Protein AF-A0A4S0PZF0-F1 (afdb_monomer)

Foldseek 3Di:
DPPDDVVCDLLFQAQFQEKEKEKEAEPPDDPVVQVVVVVVSCVSHDPNHHYHYHYHHDNVRYVHMDIDMDGHRRDPDDDPDD

Nearest PDB structures (foldseek):
  3vpa-assembly1_A  TM=9.771E-01  e=2.471E-07  Staphylococcus aureus subsp. aureus Mu50
  6rvm-assembly3_C  TM=9.631E-01  e=3.031E-07  Staphylococcus aureus
  6rvm-assembly1_A  TM=9.771E-01  e=5.229E-07  Staphylococcus aureus
  6rvm-assembly2_B  TM=9.076E-01  e=2.471E-07  Staphylococcus aureus
  6rvm-assembly4_D  TM=9.260E-01  e=9.657E-07  Staphylococcus aureus

Secondary structure (DSSP, 8-state):
-----TT--HHHHTT-SEEEEEEEE-TT--HHHHHHHHHHHHHHS-TTSEEEEEEEE-GGGTT-EEEEEEEE---PPPPPP-

Solvent-accessible surface area (backbone atoms only — not comparable to full-atom values): 5049 Å² total; per-residue (Å²): 144,88,87,82,53,100,84,64,56,81,83,48,45,71,42,22,48,30,35,42,35,43,36,37,20,10,90,80,60,48,74,65,60,55,48,54,53,51,52,55,52,56,73,64,35,45,92,85,33,49,72,46,81,45,81,43,83,35,74,91,29,60,94,41,79,44,79,45,79,47,76,34,64,53,67,76,69,79,80,79,81,128

Radius of gyration: 14.71 Å; Cα contacts (8 Å, |Δi|>4): 121; chains: 1; bounding box: 48×21×34 Å

Structure (mmCIF, N/CA/C/O backbone):
data_AF-A0A4S0PZF0-F1
#
_entry.id   AF-A0A4S0PZF0-F1
#
loop_
_atom_site.group_PDB
_atom_site.id
_atom_site.type_symbol
_atom_site.label_atom_id
_atom_site.label_alt_id
_atom_site.label_comp_id
_atom_site.label_asym_id
_atom_site.label_entity_id
_atom_site.label_seq_id
_atom_site.pdbx_PDB_ins_code
_atom_site.Cartn_x
_atom_site.Cartn_y
_atom_site.Cartn_z
_atom_site.occupancy
_atom_site.B_iso_or_equiv
_atom_site.auth_seq_id
_atom_site.auth_comp_id
_atom_site.auth_asym_id
_atom_site.auth_atom_id
_atom_site.pdbx_PDB_model_num
ATOM 1 N N . ALA A 1 1 ? 3.079 14.560 -1.926 1.00 34.78 1 ALA A N 1
ATOM 2 C CA . ALA A 1 1 ? 1.677 14.772 -1.518 1.00 34.78 1 ALA A CA 1
ATOM 3 C C . ALA A 1 1 ? 0.782 14.046 -2.514 1.00 34.78 1 ALA A C 1
ATOM 5 O O . ALA A 1 1 ? 0.720 14.467 -3.661 1.00 34.78 1 ALA A O 1
ATOM 6 N N . ALA A 1 2 ? 0.207 12.906 -2.129 1.00 31.61 2 ALA A N 1
ATOM 7 C CA . ALA A 1 2 ? -0.602 12.071 -3.027 1.00 31.61 2 ALA A CA 1
ATOM 8 C C . ALA A 1 2 ? -1.751 11.350 -2.294 1.00 31.61 2 ALA A C 1
ATOM 10 O O . ALA A 1 2 ? -2.214 10.309 -2.744 1.00 31.61 2 ALA A O 1
ATOM 11 N N . ILE A 1 3 ? -2.216 11.904 -1.170 1.00 41.16 3 ILE A N 1
ATOM 12 C CA . ILE A 1 3 ? -3.404 11.426 -0.451 1.00 41.16 3 ILE A CA 1
ATOM 13 C C . ILE A 1 3 ? -4.414 12.573 -0.438 1.00 41.16 3 ILE A C 1
ATOM 15 O O . ILE A 1 3 ? -4.618 13.247 0.557 1.00 41.16 3 ILE A O 1
ATOM 19 N N . ALA A 1 4 ? -4.964 12.879 -1.607 1.00 39.59 4 ALA A N 1
ATOM 20 C CA . ALA A 1 4 ? -6.110 13.769 -1.736 1.00 39.59 4 ALA A CA 1
ATOM 21 C C . ALA A 1 4 ? -7.018 13.172 -2.810 1.00 39.59 4 ALA A C 1
ATOM 23 O O . ALA A 1 4 ? -6.999 13.583 -3.970 1.00 39.59 4 ALA A O 1
ATOM 24 N N . ASN A 1 5 ? -7.738 12.114 -2.441 1.00 41.75 5 ASN A N 1
ATOM 25 C CA . ASN A 1 5 ? -8.831 11.593 -3.246 1.00 41.75 5 ASN A CA 1
ATOM 26 C C . ASN A 1 5 ? -10.136 12.108 -2.616 1.00 41.75 5 ASN A C 1
ATOM 28 O O . ASN A 1 5 ? -10.369 11.809 -1.450 1.00 41.75 5 ASN A O 1
ATOM 32 N N . PRO A 1 6 ? -10.988 12.848 -3.343 1.00 40.72 6 PRO A N 1
ATOM 33 C CA . PRO A 1 6 ? -12.240 13.421 -2.829 1.00 40.72 6 PRO A CA 1
ATOM 34 C C . PRO A 1 6 ? -13.302 12.395 -2.377 1.00 40.72 6 PRO A C 1
ATOM 36 O O . PRO A 1 6 ? -14.405 12.786 -2.017 1.00 40.72 6 PRO A O 1
ATOM 39 N N . LEU A 1 7 ? -12.994 11.092 -2.405 1.00 48.22 7 LEU A N 1
ATOM 40 C CA . LEU A 1 7 ? -13.810 10.017 -1.824 1.00 48.22 7 LEU A CA 1
ATOM 41 C C . LEU A 1 7 ? -13.296 9.526 -0.457 1.00 48.22 7 LEU A C 1
ATOM 43 O O . LEU A 1 7 ? -13.965 8.727 0.193 1.00 48.22 7 LEU A O 1
ATOM 47 N N . LEU A 1 8 ? -12.108 9.968 -0.039 1.00 47.78 8 LEU A N 1
ATOM 48 C CA . LEU A 1 8 ? -11.501 9.687 1.259 1.00 47.78 8 LEU A CA 1
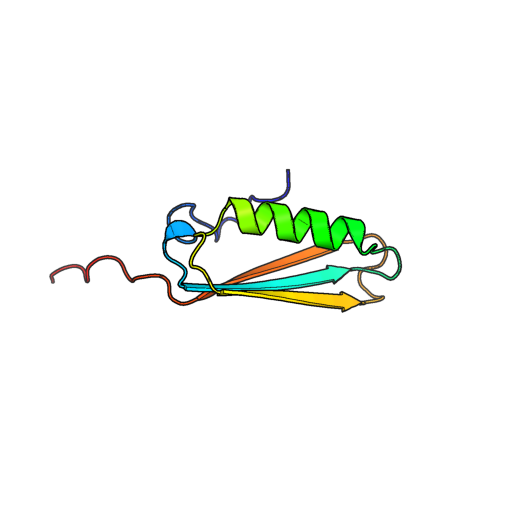ATOM 49 C C . LEU A 1 8 ? -11.788 10.875 2.182 1.00 47.78 8 LEU A C 1
ATOM 51 O O . LEU A 1 8 ? -10.915 11.699 2.435 1.00 47.78 8 LEU A O 1
ATOM 55 N N . ASP A 1 9 ? -13.028 10.985 2.661 1.00 50.34 9 ASP A N 1
ATOM 56 C CA . ASP A 1 9 ? -13.273 11.788 3.858 1.00 50.34 9 ASP A CA 1
ATOM 57 C C . ASP A 1 9 ? -12.482 11.136 5.001 1.00 50.34 9 ASP A C 1
ATOM 59 O O . ASP A 1 9 ? -12.640 9.936 5.266 1.00 50.34 9 ASP A O 1
ATOM 63 N N . GLU A 1 10 ? -11.630 11.924 5.663 1.00 49.47 10 GLU A N 1
ATOM 64 C CA . GLU A 1 10 ? -10.770 11.541 6.800 1.00 49.47 10 GLU A CA 1
ATOM 65 C C . GLU A 1 10 ? -11.548 10.777 7.895 1.00 49.47 10 GLU A C 1
ATOM 67 O O . GLU A 1 10 ? -10.994 9.952 8.617 1.00 49.47 10 GLU A O 1
ATOM 72 N N . ALA A 1 11 ? -12.870 10.973 7.959 1.00 45.34 11 ALA A N 1
ATOM 73 C CA . ALA A 1 11 ? -13.787 10.288 8.863 1.00 45.34 11 ALA A CA 1
ATOM 74 C C . ALA A 1 11 ? -14.004 8.786 8.568 1.00 45.34 11 ALA A C 1
ATOM 76 O O . ALA A 1 11 ? -14.497 8.068 9.438 1.00 45.34 11 ALA A O 1
ATOM 77 N N . SER A 1 12 ? -13.673 8.289 7.371 1.00 54.09 12 SER A N 1
ATOM 78 C CA . SER A 1 12 ? -13.936 6.890 6.997 1.00 54.09 12 SER A CA 1
ATOM 79 C C . SER A 1 12 ? -12.799 5.934 7.384 1.00 54.09 12 SER A C 1
ATOM 81 O O . SER A 1 12 ? -13.064 4.836 7.863 1.00 54.09 12 SER A O 1
ATOM 83 N N . MET A 1 13 ? -11.525 6.319 7.281 1.00 58.12 13 MET A N 1
ATOM 84 C CA . MET A 1 13 ? -10.429 5.347 7.455 1.00 58.12 13 MET A CA 1
ATOM 85 C C . MET A 1 13 ? -10.242 4.852 8.897 1.00 58.12 13 MET A C 1
ATOM 87 O O . MET A 1 13 ? -9.950 3.675 9.098 1.00 58.12 13 MET A O 1
ATOM 91 N N . ILE A 1 14 ? -10.526 5.696 9.895 1.00 58.44 14 ILE A N 1
ATOM 92 C CA . ILE A 1 14 ? -10.362 5.397 11.335 1.00 58.44 14 ILE A CA 1
ATOM 93 C C . ILE A 1 14 ? -11.335 4.294 11.822 1.00 58.44 14 ILE A C 1
ATOM 95 O O . ILE A 1 14 ? -11.211 3.761 12.920 1.00 58.44 14 ILE A O 1
ATOM 99 N N . GLY A 1 15 ? -12.329 3.916 11.013 1.00 61.38 15 GLY A N 1
ATOM 100 C CA . GLY A 1 15 ? -13.304 2.877 11.352 1.00 61.38 15 GLY A CA 1
ATOM 101 C C . GLY A 1 15 ? -13.160 1.569 10.581 1.00 61.38 15 GLY A C 1
ATOM 102 O O . GLY A 1 15 ? -13.968 0.671 10.819 1.00 61.38 15 GLY A O 1
ATOM 103 N N . ALA A 1 16 ? -12.223 1.468 9.637 1.00 67.44 16 ALA A N 1
ATOM 104 C CA . ALA A 1 16 ? -12.142 0.342 8.716 1.00 67.44 16 ALA A CA 1
ATOM 105 C C . ALA A 1 16 ? -11.478 -0.874 9.376 1.00 67.44 16 ALA A C 1
ATOM 107 O O . ALA A 1 16 ? -10.305 -0.835 9.725 1.00 67.44 16 ALA A O 1
ATOM 108 N N . ARG A 1 17 ? -12.215 -1.982 9.510 1.00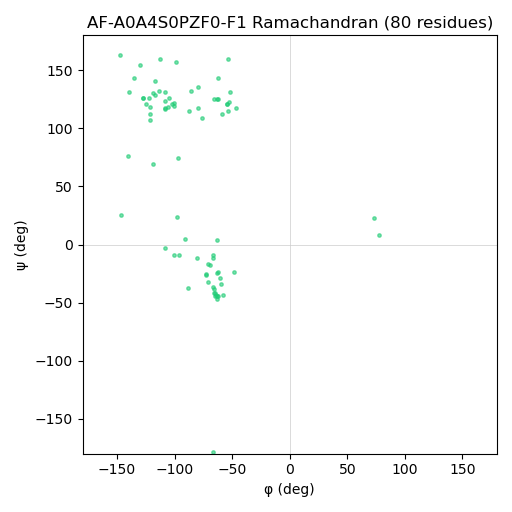 74.44 17 ARG A N 1
ATOM 109 C CA . ARG A 1 17 ? -11.654 -3.256 9.997 1.00 74.44 17 ARG A CA 1
ATOM 110 C C . ARG A 1 17 ? -10.755 -3.955 8.983 1.00 74.44 17 ARG A C 1
ATOM 112 O O . ARG A 1 17 ? -9.914 -4.747 9.382 1.00 74.44 17 ARG A O 1
ATOM 119 N N . GLY A 1 18 ? -10.962 -3.709 7.693 1.00 80.69 18 GLY A N 1
ATOM 120 C CA . GLY A 1 18 ? -10.173 -4.325 6.634 1.00 80.69 18 GLY A CA 1
ATOM 121 C C . GLY A 1 18 ? -9.857 -3.320 5.543 1.00 80.69 18 GLY A C 1
ATOM 122 O O . GLY A 1 18 ? -10.760 -2.645 5.048 1.00 80.69 18 GLY A O 1
ATOM 123 N N . VAL A 1 19 ? -8.599 -3.229 5.135 1.00 83.88 19 VAL A N 1
ATOM 124 C CA . VAL A 1 19 ? -8.140 -2.292 4.108 1.00 83.88 19 VAL A CA 1
ATOM 125 C C . VAL A 1 19 ? -7.428 -3.071 3.013 1.00 83.88 19 VAL A C 1
ATOM 127 O O . VAL A 1 19 ? -6.432 -3.745 3.257 1.00 83.88 19 VAL A O 1
ATOM 130 N N . LEU A 1 20 ? -7.931 -2.976 1.785 1.00 86.12 20 LEU A N 1
ATOM 131 C CA . LEU A 1 20 ? -7.277 -3.531 0.608 1.00 86.12 20 LEU A CA 1
ATOM 132 C C . LEU A 1 20 ? -6.549 -2.415 -0.134 1.00 86.12 20 LEU A C 1
ATOM 134 O O . LEU A 1 20 ? -7.164 -1.467 -0.623 1.00 86.12 20 LEU A O 1
ATOM 138 N N . VAL A 1 21 ? -5.239 -2.560 -0.258 1.00 86.00 21 VAL A N 1
ATOM 139 C CA . VAL A 1 21 ? -4.371 -1.661 -1.007 1.00 86.00 21 VAL A CA 1
ATOM 140 C C . VAL A 1 21 ? -3.914 -2.382 -2.266 1.00 86.00 21 VAL A C 1
ATOM 142 O O . VAL A 1 21 ? -3.221 -3.393 -2.200 1.00 86.00 21 VAL A O 1
ATOM 145 N N . SER A 1 22 ? -4.287 -1.852 -3.424 1.00 86.88 22 SER A N 1
ATOM 146 C CA . SER A 1 22 ? -3.798 -2.305 -4.721 1.00 86.88 22 SER A CA 1
ATOM 147 C C . SER A 1 22 ? -2.863 -1.259 -5.297 1.00 86.88 22 SER A C 1
ATOM 149 O O . SER A 1 22 ? -3.271 -0.137 -5.606 1.00 86.88 22 SER A O 1
ATOM 151 N N . ILE A 1 23 ? -1.612 -1.651 -5.476 1.00 87.06 23 ILE A N 1
ATOM 152 C C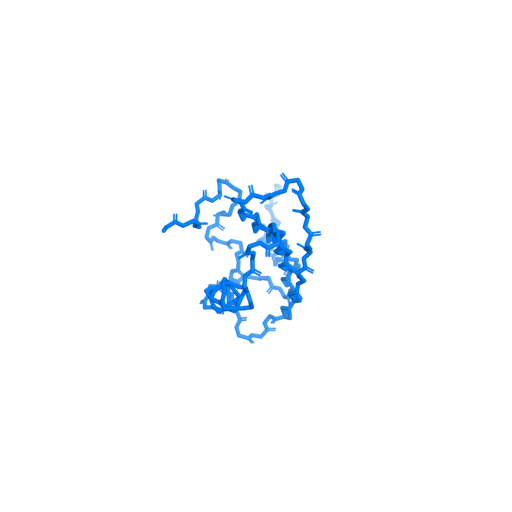A . ILE A 1 23 ? -0.576 -0.846 -6.097 1.00 87.06 23 ILE A CA 1
ATOM 153 C C . ILE A 1 23 ? -0.344 -1.388 -7.503 1.00 87.06 23 ILE A C 1
ATOM 155 O O . ILE A 1 23 ? -0.113 -2.578 -7.697 1.00 87.06 23 ILE A O 1
ATOM 159 N N . SER A 1 24 ? -0.439 -0.524 -8.503 1.00 88.94 24 SER A N 1
ATOM 160 C CA . SER A 1 24 ? -0.188 -0.864 -9.898 1.00 88.94 24 SER A CA 1
ATOM 161 C C . SER A 1 24 ? 0.826 0.101 -10.486 1.00 88.94 24 SER A C 1
ATOM 163 O O . SER A 1 24 ? 0.631 1.315 -10.433 1.00 88.94 24 SER A O 1
ATOM 165 N N . GLY A 1 25 ? 1.896 -0.433 -11.061 1.00 88.38 25 GLY A N 1
ATOM 166 C CA . GLY A 1 25 ? 2.980 0.367 -11.621 1.00 88.38 25 GLY A CA 1
ATOM 167 C C . GLY A 1 25 ? 3.612 -0.299 -12.832 1.00 88.38 25 GLY A C 1
ATOM 168 O O . GLY A 1 25 ? 3.413 -1.494 -13.079 1.00 88.38 25 GLY A O 1
ATOM 169 N N . GLY A 1 26 ? 4.357 0.491 -13.601 1.00 87.25 26 GLY A N 1
ATOM 170 C CA . GLY A 1 26 ? 5.169 -0.011 -14.702 1.00 87.25 26 GLY A CA 1
ATOM 171 C C . GLY A 1 26 ? 6.327 -0.895 -14.234 1.00 87.25 26 GLY A C 1
ATOM 172 O O . GLY A 1 26 ? 6.520 -1.163 -13.052 1.00 87.25 26 GLY A O 1
ATOM 173 N N . THR A 1 27 ? 7.136 -1.366 -15.181 1.00 83.06 27 THR A N 1
ATOM 174 C CA . THR A 1 27 ? 8.360 -2.143 -14.892 1.00 83.06 27 THR A CA 1
ATOM 175 C C . THR A 1 27 ? 9.453 -1.335 -14.188 1.00 83.06 27 THR A C 1
ATOM 177 O O . THR A 1 27 ? 10.463 -1.895 -13.778 1.00 83.06 27 THR A O 1
ATOM 180 N N . ASP A 1 28 ? 9.263 -0.026 -14.091 1.00 83.94 28 ASP A N 1
ATOM 181 C CA . A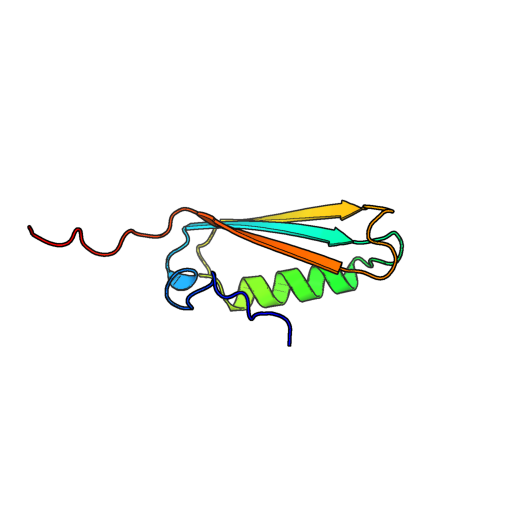SP A 1 28 ? 10.063 0.922 -13.326 1.00 83.94 28 ASP A CA 1
ATOM 182 C C . ASP A 1 28 ? 9.707 0.951 -11.831 1.00 83.94 28 ASP A C 1
ATOM 184 O O . ASP A 1 28 ? 10.485 1.491 -11.050 1.00 83.94 28 ASP A O 1
ATOM 188 N N . MET A 1 29 ? 8.591 0.330 -11.423 1.00 82.44 29 MET A N 1
ATOM 189 C CA . MET A 1 29 ? 8.189 0.225 -10.020 1.00 82.44 29 MET A CA 1
ATOM 190 C C . MET A 1 29 ? 9.168 -0.628 -9.214 1.00 82.44 29 MET A C 1
ATOM 192 O O . MET A 1 29 ? 9.401 -1.806 -9.510 1.00 82.44 29 MET A O 1
ATOM 196 N N . THR A 1 30 ? 9.674 -0.047 -8.132 1.00 84.56 30 THR A N 1
ATOM 197 C CA . THR A 1 30 ? 10.565 -0.724 -7.188 1.00 84.56 30 THR A CA 1
ATOM 198 C C . THR A 1 30 ? 9.816 -1.223 -5.956 1.00 84.56 30 THR A C 1
ATOM 200 O O . THR A 1 30 ? 8.780 -0.689 -5.566 1.00 84.56 30 THR A O 1
ATOM 203 N N . LEU A 1 31 ? 10.379 -2.234 -5.284 1.00 82.75 31 LEU A N 1
ATOM 204 C CA . LEU A 1 31 ? 9.847 -2.702 -3.999 1.00 82.75 31 LEU A CA 1
ATOM 205 C C . LEU A 1 31 ? 9.858 -1.592 -2.933 1.00 82.75 31 LEU A C 1
ATOM 207 O O . LEU A 1 31 ? 9.013 -1.586 -2.048 1.00 82.75 31 LEU A O 1
ATOM 211 N N . PHE A 1 32 ? 10.802 -0.652 -3.040 1.00 85.44 32 PHE A N 1
ATOM 212 C CA . PHE A 1 32 ? 10.944 0.479 -2.128 1.00 85.44 32 PHE A CA 1
ATOM 213 C C . PHE A 1 32 ? 9.744 1.432 -2.194 1.00 85.44 32 PHE A C 1
ATOM 215 O O . PHE A 1 32 ? 9.210 1.819 -1.162 1.00 85.44 32 PHE A O 1
ATOM 222 N N . GLU A 1 33 ? 9.267 1.767 -3.394 1.00 81.62 33 GLU A N 1
ATOM 223 C CA . GLU A 1 33 ? 8.089 2.634 -3.560 1.00 81.62 33 GLU A CA 1
ATOM 224 C C . GLU A 1 33 ? 6.809 1.969 -3.045 1.00 81.62 33 GLU A C 1
ATOM 226 O O . GLU A 1 33 ? 5.947 2.626 -2.458 1.00 81.62 33 GLU A O 1
ATOM 231 N N . VAL A 1 34 ? 6.694 0.652 -3.244 1.00 83.00 34 VAL A N 1
ATOM 232 C CA . VAL A 1 34 ? 5.588 -0.150 -2.705 1.00 83.00 34 VAL A CA 1
ATOM 233 C C . VAL A 1 34 ? 5.604 -0.117 -1.175 1.00 83.00 34 VAL A C 1
ATOM 235 O O . VAL A 1 34 ? 4.557 0.089 -0.561 1.00 83.00 34 VAL A O 1
ATOM 238 N N . ASP A 1 35 ? 6.780 -0.276 -0.568 1.00 85.06 35 ASP A N 1
ATOM 239 C CA . ASP A 1 35 ? 6.971 -0.238 0.884 1.00 85.06 35 ASP A CA 1
ATOM 240 C C . ASP A 1 35 ? 6.682 1.151 1.481 1.00 85.06 35 ASP A C 1
ATOM 242 O O . ASP A 1 35 ? 5.983 1.257 2.491 1.00 85.06 35 ASP A O 1
ATOM 246 N N . GLU A 1 36 ? 7.113 2.233 0.820 1.00 85.56 36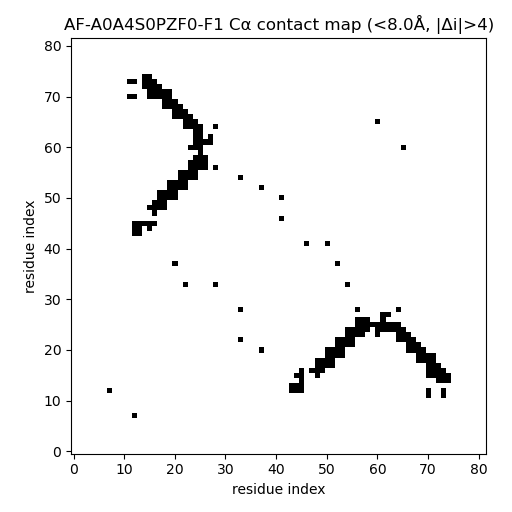 GLU A N 1
ATOM 247 C CA . GLU A 1 36 ? 6.815 3.607 1.249 1.00 85.56 36 GLU A CA 1
ATOM 248 C C . GLU A 1 36 ? 5.303 3.891 1.206 1.00 85.56 36 GLU A C 1
ATOM 250 O O . GLU A 1 36 ? 4.738 4.463 2.144 1.00 85.56 36 GLU A O 1
ATOM 255 N N . ALA A 1 37 ? 4.626 3.470 0.132 1.00 82.50 37 ALA A N 1
ATOM 256 C CA . ALA A 1 37 ? 3.181 3.626 -0.002 1.00 82.50 37 ALA A CA 1
ATOM 257 C C . ALA A 1 37 ? 2.420 2.812 1.057 1.00 82.50 37 ALA A C 1
ATOM 259 O O . ALA A 1 37 ? 1.478 3.324 1.665 1.00 82.50 37 ALA A O 1
ATOM 260 N N . ALA A 1 38 ? 2.841 1.570 1.307 1.00 81.94 38 ALA A N 1
ATOM 261 C CA . ALA A 1 38 ? 2.238 0.709 2.320 1.00 81.94 38 ALA A CA 1
ATOM 262 C C . ALA A 1 38 ? 2.441 1.260 3.740 1.00 81.94 38 ALA A C 1
ATOM 264 O O . ALA A 1 38 ? 1.500 1.256 4.534 1.00 81.94 38 ALA A O 1
ATOM 265 N N . THR A 1 39 ? 3.638 1.772 4.042 1.00 83.81 39 THR A N 1
ATOM 266 C CA . THR A 1 39 ? 3.962 2.376 5.342 1.00 83.81 39 THR A CA 1
ATOM 267 C C . THR A 1 39 ? 3.106 3.610 5.601 1.00 83.81 39 THR A C 1
ATOM 269 O O . THR A 1 39 ? 2.478 3.686 6.653 1.00 83.81 39 THR A O 1
ATOM 272 N N . ARG A 1 40 ? 2.971 4.516 4.621 1.00 83.12 40 ARG A N 1
ATOM 273 C CA . ARG A 1 40 ? 2.071 5.676 4.757 1.00 83.12 40 ARG A CA 1
ATOM 274 C C . ARG A 1 40 ? 0.624 5.272 5.019 1.00 83.12 40 ARG A C 1
ATOM 276 O O . ARG A 1 40 ? -0.028 5.876 5.853 1.00 83.12 40 ARG A O 1
ATOM 283 N N . ILE A 1 41 ? 0.104 4.266 4.313 1.00 79.69 41 ILE A N 1
ATOM 284 C CA . ILE A 1 41 ? -1.285 3.825 4.522 1.00 79.69 41 ILE A CA 1
ATOM 285 C C . ILE A 1 41 ? -1.454 3.226 5.919 1.00 79.69 41 ILE A C 1
ATOM 287 O O . ILE A 1 41 ? -2.468 3.476 6.557 1.00 79.69 41 ILE A O 1
ATOM 291 N N . ARG A 1 42 ? -0.457 2.483 6.409 1.00 77.94 42 ARG A N 1
ATOM 292 C CA . ARG A 1 42 ? -0.433 1.935 7.772 1.00 77.94 42 ARG A CA 1
ATOM 293 C C . ARG A 1 42 ? -0.488 2.996 8.867 1.00 77.94 42 ARG A C 1
ATOM 295 O O . ARG A 1 42 ? -1.056 2.720 9.913 1.00 77.94 42 ARG A O 1
ATOM 302 N N . GLU A 1 43 ? 0.104 4.164 8.645 1.00 82.25 43 GLU A N 1
ATOM 303 C CA . GLU A 1 43 ? 0.072 5.275 9.608 1.00 82.25 43 GLU A CA 1
ATOM 304 C C . GLU A 1 43 ? -1.310 5.948 9.687 1.00 82.25 43 GLU A C 1
ATOM 306 O O . GLU A 1 43 ? -1.656 6.516 10.719 1.00 82.25 43 GLU A O 1
ATOM 311 N N . GLU A 1 44 ? -2.105 5.856 8.619 1.00 76.75 44 GLU A N 1
ATOM 312 C CA . GLU A 1 44 ? -3.417 6.508 8.486 1.00 76.75 44 GLU A CA 1
ATOM 313 C C . GLU A 1 44 ? -4.604 5.593 8.850 1.00 76.75 44 GLU A C 1
ATOM 315 O O . GLU A 1 44 ? -5.752 6.041 8.905 1.00 76.75 44 GLU A O 1
ATOM 320 N N . VAL A 1 45 ? -4.362 4.298 9.064 1.00 74.44 45 VAL A N 1
ATOM 321 C CA . VAL A 1 45 ? -5.391 3.299 9.400 1.00 74.44 45 VAL A CA 1
ATOM 322 C C . VAL A 1 45 ? -5.208 2.790 10.828 1.00 74.44 45 VAL A C 1
ATOM 324 O O . VAL A 1 45 ? -4.137 2.912 11.416 1.00 74.44 45 VAL A O 1
ATOM 327 N N . ASP A 1 46 ? -6.269 2.221 11.400 1.00 73.88 46 ASP A N 1
ATOM 328 C CA . ASP A 1 46 ? -6.233 1.690 12.764 1.00 73.88 46 ASP A CA 1
ATOM 329 C C . ASP A 1 46 ? -5.212 0.539 12.892 1.00 73.88 46 ASP A C 1
ATOM 331 O O . ASP A 1 46 ? -5.058 -0.278 11.980 1.00 73.88 46 ASP A O 1
ATOM 335 N N . ALA A 1 47 ? -4.523 0.459 14.033 1.00 73.94 47 ALA A N 1
ATOM 336 C CA . ALA A 1 47 ? -3.523 -0.574 14.303 1.00 73.94 47 ALA A CA 1
ATOM 337 C C . ALA A 1 47 ? -4.126 -1.989 14.325 1.00 73.94 47 ALA A C 1
ATOM 339 O O . ALA A 1 47 ? -3.417 -2.958 14.046 1.00 73.94 47 ALA A O 1
ATOM 340 N N . ASP A 1 48 ? -5.426 -2.094 14.616 1.00 76.88 48 ASP A N 1
ATOM 341 C CA . ASP A 1 48 ? -6.178 -3.350 14.616 1.00 76.88 48 ASP A CA 1
ATOM 342 C C . ASP A 1 48 ? -6.828 -3.669 13.251 1.00 76.88 48 ASP A C 1
ATOM 344 O O . ASP A 1 48 ? -7.592 -4.632 13.139 1.00 76.88 48 ASP A O 1
ATOM 348 N N . ALA A 1 49 ? -6.574 -2.869 12.207 1.00 78.31 49 ALA A N 1
ATOM 349 C CA . ALA A 1 49 ? -7.120 -3.112 10.874 1.00 78.31 49 ALA A CA 1
ATOM 350 C C . ALA A 1 49 ? -6.330 -4.193 10.114 1.00 78.31 49 ALA A C 1
ATOM 352 O O . ALA A 1 49 ? -5.100 -4.161 10.028 1.00 78.31 49 ALA A O 1
ATOM 353 N N . ASP A 1 50 ? -7.045 -5.117 9.471 1.00 82.62 50 ASP A N 1
ATOM 354 C CA . ASP A 1 50 ? -6.452 -6.109 8.574 1.00 82.62 50 ASP A CA 1
ATOM 355 C C . ASP A 1 50 ? -6.101 -5.457 7.231 1.00 82.62 50 ASP A C 1
ATOM 357 O O . ASP A 1 50 ? -6.979 -5.132 6.428 1.00 82.62 50 ASP A O 1
ATOM 361 N N . ILE A 1 51 ? -4.808 -5.270 6.961 1.00 83.12 51 ILE A N 1
ATOM 362 C CA . ILE A 1 51 ? -4.336 -4.631 5.727 1.00 83.12 51 ILE A CA 1
ATOM 363 C C . ILE A 1 51 ? -3.821 -5.687 4.752 1.00 83.12 51 ILE A C 1
ATOM 365 O O . ILE A 1 51 ? -2.859 -6.403 5.035 1.00 83.12 51 ILE A O 1
ATOM 369 N N . ILE A 1 52 ? -4.418 -5.736 3.564 1.00 87.00 52 ILE A N 1
ATOM 370 C CA . ILE A 1 52 ? -3.964 -6.568 2.449 1.00 87.00 52 ILE A CA 1
ATOM 371 C C . ILE A 1 52 ? -3.313 -5.658 1.414 1.00 87.00 52 ILE A C 1
ATOM 373 O O . ILE A 1 52 ? -3.977 -4.795 0.844 1.00 87.00 52 ILE A O 1
ATOM 377 N N . VAL A 1 53 ? -2.026 -5.871 1.139 1.00 85.06 53 VAL A N 1
ATOM 378 C CA . VAL A 1 53 ? -1.283 -5.123 0.118 1.00 85.06 53 VAL A CA 1
ATOM 379 C C . VAL A 1 53 ? -1.014 -6.024 -1.082 1.00 85.06 53 VAL A C 1
A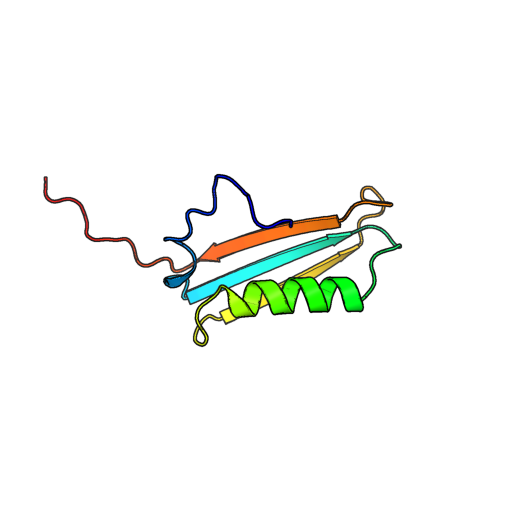TOM 381 O O . VAL A 1 53 ? -0.412 -7.089 -0.951 1.00 85.06 53 VAL A O 1
ATOM 384 N N . GLY A 1 54 ? -1.459 -5.591 -2.259 1.00 86.44 54 GLY A N 1
ATOM 385 C CA . GLY A 1 54 ? -1.192 -6.234 -3.540 1.00 86.44 54 GLY A CA 1
ATOM 386 C C . GLY A 1 54 ? -0.392 -5.320 -4.462 1.00 86.44 54 GLY A C 1
ATOM 387 O O . GLY A 1 54 ? -0.653 -4.121 -4.528 1.00 86.44 54 GLY A O 1
ATOM 388 N N . ALA A 1 55 ? 0.556 -5.896 -5.200 1.00 86.75 55 ALA A N 1
ATOM 389 C CA . ALA A 1 55 ? 1.316 -5.205 -6.235 1.00 86.75 55 ALA A CA 1
ATOM 390 C C . ALA A 1 55 ? 1.072 -5.868 -7.596 1.00 86.75 55 ALA A C 1
ATOM 392 O O . ALA A 1 55 ? 1.178 -7.086 -7.737 1.00 86.75 55 ALA A O 1
ATOM 393 N N . ILE A 1 56 ? 0.741 -5.060 -8.597 1.00 87.38 56 ILE A N 1
ATOM 394 C CA . ILE A 1 56 ? 0.451 -5.489 -9.963 1.00 87.38 56 ILE A CA 1
ATOM 395 C C . ILE A 1 56 ? 1.410 -4.756 -10.896 1.00 87.38 56 ILE A C 1
ATOM 397 O O . ILE A 1 56 ? 1.478 -3.528 -10.896 1.00 87.38 56 ILE A O 1
ATOM 401 N N . PHE A 1 57 ? 2.131 -5.509 -11.720 1.00 86.19 57 PHE A N 1
ATOM 402 C CA . PHE A 1 57 ? 2.946 -4.930 -12.781 1.00 86.19 57 PHE A CA 1
ATOM 403 C C . PHE A 1 57 ? 2.100 -4.755 -14.036 1.00 86.19 57 PHE A C 1
ATOM 405 O O . PHE A 1 57 ? 1.666 -5.735 -14.646 1.00 86.19 57 PHE A O 1
ATOM 412 N N . ASP A 1 58 ? 1.895 -3.505 -14.435 1.00 86.19 58 ASP A N 1
ATOM 413 C CA . ASP A 1 58 ? 1.169 -3.151 -15.647 1.00 86.19 58 ASP A CA 1
ATOM 414 C C . ASP A 1 58 ? 2.064 -2.323 -16.574 1.00 86.19 58 ASP A C 1
ATOM 416 O O . ASP A 1 58 ? 2.396 -1.170 -16.302 1.00 86.19 58 ASP A O 1
ATOM 420 N N . ARG A 1 59 ? 2.425 -2.902 -17.724 1.00 82.81 59 ARG A N 1
ATOM 421 C CA . ARG A 1 59 ? 3.232 -2.222 -18.751 1.00 82.81 59 ARG A CA 1
ATOM 422 C C . ARG A 1 59 ? 2.538 -0.984 -19.325 1.00 82.81 59 ARG A C 1
ATOM 424 O O . ARG A 1 59 ? 3.230 -0.093 -19.811 1.00 82.81 59 ARG A O 1
ATOM 431 N N . ALA A 1 60 ? 1.208 -0.901 -19.261 1.00 85.31 60 ALA A N 1
ATOM 432 C CA . ALA A 1 60 ? 0.463 0.287 -19.676 1.00 85.31 60 ALA A CA 1
ATOM 433 C C . ALA A 1 60 ? 0.652 1.475 -18.714 1.00 85.31 60 ALA A C 1
ATOM 435 O O . ALA A 1 60 ? 0.384 2.618 -19.089 1.00 85.31 60 ALA A O 1
ATOM 436 N N . LEU A 1 61 ? 1.144 1.222 -17.496 1.00 81.75 61 LEU A N 1
ATOM 437 C CA . LEU A 1 61 ? 1.479 2.230 -16.492 1.00 81.75 61 LEU A CA 1
ATOM 438 C C . LEU A 1 61 ? 2.978 2.578 -16.483 1.00 81.75 61 LEU A C 1
ATOM 440 O O . LEU A 1 61 ? 3.479 3.069 -15.482 1.00 81.75 61 LEU A O 1
ATOM 444 N N . ALA A 1 62 ? 3.708 2.365 -17.584 1.00 79.06 62 ALA A N 1
ATOM 445 C CA . ALA A 1 62 ? 5.109 2.782 -17.687 1.00 79.06 62 ALA A CA 1
ATOM 446 C C . ALA A 1 62 ? 5.283 4.279 -17.343 1.00 79.06 62 ALA A C 1
ATOM 448 O O . ALA A 1 62 ? 4.647 5.139 -17.963 1.00 79.06 62 ALA A O 1
ATOM 449 N N . GLY A 1 63 ? 6.123 4.590 -16.350 1.00 78.69 63 GLY A N 1
ATOM 450 C CA . GLY A 1 63 ? 6.329 5.957 -15.859 1.00 78.69 63 GLY A CA 1
ATOM 451 C C . GLY A 1 63 ? 5.218 6.487 -14.949 1.00 78.69 63 GLY A C 1
ATOM 452 O O . GLY A 1 63 ? 5.185 7.687 -14.665 1.00 78.69 63 GLY A O 1
ATOM 453 N N . LYS A 1 64 ? 4.259 5.646 -14.539 1.00 80.88 64 LYS A N 1
ATOM 454 C CA . LYS A 1 64 ? 3.123 6.038 -13.698 1.00 80.88 64 LYS A CA 1
ATOM 455 C C . LYS A 1 64 ? 2.879 5.026 -12.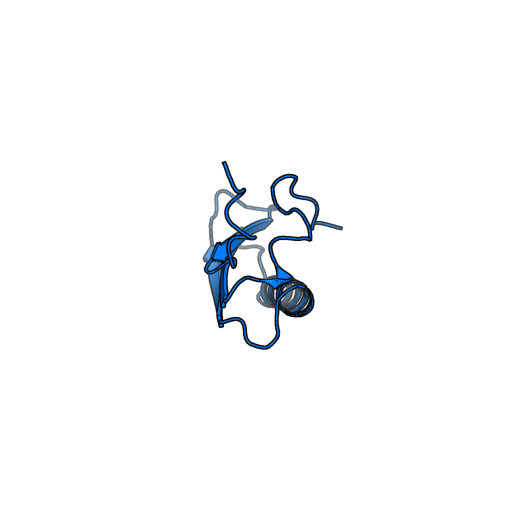588 1.00 80.88 64 LYS A C 1
ATOM 457 O O . LYS A 1 64 ? 2.939 3.817 -12.778 1.00 80.88 64 LYS A O 1
ATOM 462 N N . PHE A 1 65 ? 2.490 5.558 -11.439 1.00 78.56 65 PHE A N 1
ATOM 463 C CA . PHE A 1 65 ? 2.093 4.779 -10.279 1.00 78.56 65 PHE A CA 1
ATOM 464 C C . PHE A 1 65 ? 0.611 5.000 -10.001 1.00 78.56 65 PHE A C 1
ATOM 466 O O . PHE A 1 65 ? 0.135 6.139 -9.982 1.00 78.56 65 PHE A O 1
ATOM 473 N N . ARG A 1 66 ? -0.134 3.918 -9.793 1.00 83.19 66 ARG A N 1
ATOM 474 C CA . ARG A 1 66 ? -1.539 3.960 -9.398 1.00 83.19 66 ARG A CA 1
ATOM 475 C C . ARG A 1 66 ? -1.695 3.217 -8.086 1.00 83.19 66 ARG A C 1
ATOM 477 O O . ARG A 1 66 ? -1.476 2.016 -8.017 1.00 83.19 66 ARG A O 1
ATOM 484 N N . VAL A 1 67 ? -2.137 3.939 -7.067 1.00 83.38 67 VAL A N 1
ATOM 485 C CA . VAL A 1 67 ? -2.512 3.362 -5.778 1.00 83.38 67 VAL A CA 1
ATOM 486 C C . VAL A 1 67 ? -4.025 3.426 -5.666 1.00 83.38 67 VAL A C 1
ATOM 488 O O . VAL A 1 67 ? -4.640 4.449 -5.968 1.00 83.38 67 VAL A O 1
ATOM 491 N N . SER A 1 68 ? -4.642 2.316 -5.295 1.00 84.56 68 SER A N 1
ATOM 492 C CA . SER A 1 68 ? -6.074 2.213 -5.039 1.00 84.56 68 SER A CA 1
ATOM 493 C C . SER A 1 68 ? -6.268 1.608 -3.662 1.00 84.56 68 SER A C 1
ATOM 495 O O . SER A 1 68 ? -5.721 0.550 -3.370 1.00 84.56 68 SER A O 1
ATOM 497 N N . VAL A 1 69 ? -7.027 2.299 -2.820 1.00 80.62 69 VAL A N 1
ATOM 498 C CA . VAL A 1 69 ? -7.303 1.886 -1.445 1.00 80.62 69 VAL A CA 1
ATOM 499 C C . VAL A 1 69 ? -8.797 1.643 -1.326 1.00 80.62 69 VAL A C 1
ATOM 501 O O . VAL A 1 69 ? -9.600 2.490 -1.716 1.00 80.62 69 VAL A O 1
ATOM 504 N N . VAL A 1 70 ? -9.163 0.476 -0.814 1.00 82.62 70 VAL A N 1
ATOM 505 C CA . VAL A 1 70 ? -10.544 0.083 -0.549 1.00 82.62 70 VAL A CA 1
ATOM 506 C C . VAL A 1 70 ? -10.651 -0.227 0.935 1.00 82.62 70 VAL A C 1
ATOM 508 O O . VAL A 1 70 ? -10.142 -1.240 1.408 1.00 82.62 70 VAL A O 1
ATOM 511 N N . ALA A 1 71 ? -11.308 0.663 1.671 1.00 79.94 71 ALA A N 1
ATOM 512 C CA . ALA A 1 71 ? -11.628 0.460 3.075 1.00 79.94 71 ALA A CA 1
ATOM 513 C C . ALA A 1 71 ? -12.941 -0.326 3.206 1.00 79.94 71 ALA A C 1
ATOM 515 O O . ALA A 1 71 ? -13.944 -0.016 2.563 1.00 79.94 71 ALA A O 1
ATOM 516 N N . THR A 1 72 ? -12.935 -1.351 4.049 1.00 75.06 72 THR A N 1
ATOM 517 C CA . THR A 1 72 ? -14.071 -2.232 4.333 1.00 75.06 72 THR A CA 1
ATOM 518 C C . THR A 1 72 ? -14.263 -2.365 5.841 1.00 75.06 72 THR A C 1
ATOM 520 O O . THR A 1 72 ? -13.341 -2.172 6.633 1.00 75.06 72 THR A O 1
ATOM 523 N N . GLY A 1 73 ? -15.492 -2.659 6.266 1.00 67.31 73 GLY A N 1
ATOM 524 C CA . GLY A 1 73 ? -15.817 -2.720 7.692 1.00 67.31 73 GLY A CA 1
ATOM 525 C C . GLY A 1 73 ? -15.88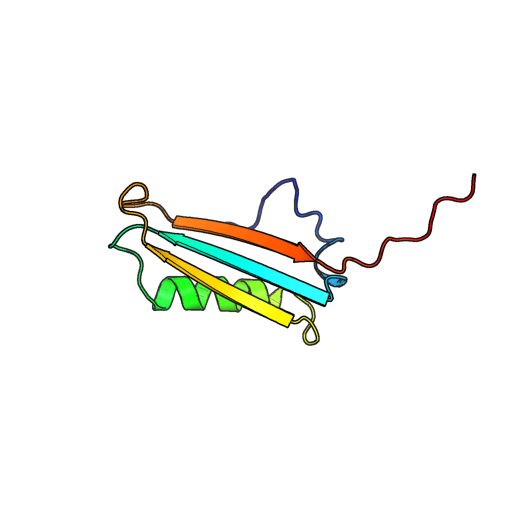8 -1.349 8.365 1.00 67.31 73 GLY A C 1
ATOM 526 O O . GLY A 1 73 ? -15.747 -1.279 9.580 1.00 67.31 73 GLY A O 1
ATOM 527 N N . LEU A 1 74 ? -16.122 -0.287 7.585 1.00 65.94 74 LEU A N 1
ATOM 528 C CA . LEU A 1 74 ? -16.495 1.031 8.087 1.00 65.94 74 LEU A CA 1
ATOM 529 C C . LEU A 1 74 ? -17.713 0.867 9.000 1.00 65.94 74 LEU A C 1
ATOM 531 O O . LEU A 1 74 ? -18.780 0.455 8.537 1.00 65.94 74 LEU A O 1
ATOM 535 N N . ARG A 1 75 ? -17.566 1.149 10.298 1.00 58.56 75 ARG A N 1
ATOM 536 C CA . ARG A 1 75 ? -18.724 1.235 11.195 1.00 58.56 75 ARG A CA 1
ATOM 537 C C . ARG A 1 75 ? -19.646 2.316 10.639 1.00 58.56 75 ARG A C 1
ATOM 539 O O . ARG A 1 75 ? -19.272 3.486 10.625 1.00 58.56 75 ARG A O 1
ATOM 546 N N . GLN A 1 76 ? -20.824 1.921 10.154 1.00 52.62 76 GLN A N 1
ATOM 547 C CA . GLN A 1 76 ? -21.873 2.874 9.817 1.00 52.62 76 GLN A CA 1
ATOM 548 C C . GLN A 1 76 ? -22.124 3.720 11.069 1.00 52.62 76 GLN A C 1
ATOM 550 O O . GLN A 1 76 ? -22.416 3.182 12.139 1.00 52.62 76 GLN A O 1
ATOM 555 N N . GLY A 1 77 ? -21.936 5.037 10.950 1.00 56.56 77 GLY A N 1
ATOM 556 C CA . GLY A 1 77 ? -22.437 5.982 11.942 1.00 56.56 77 GLY A CA 1
ATOM 557 C C . GLY A 1 77 ? -23.937 5.756 12.170 1.00 56.56 77 GLY A C 1
ATOM 558 O O . GLY A 1 77 ? -24.586 5.125 11.332 1.00 56.56 77 GLY A O 1
ATOM 559 N N . PRO A 1 78 ? -24.480 6.217 13.309 1.00 48.22 78 PRO A N 1
ATOM 560 C CA . PRO A 1 78 ? -25.823 5.861 13.749 1.00 48.22 78 PRO A CA 1
ATOM 561 C C . PRO A 1 78 ? -26.840 6.104 12.633 1.00 48.22 78 PRO A C 1
ATOM 563 O O . PRO A 1 78 ? -26.845 7.165 12.010 1.00 48.22 78 PRO A O 1
ATOM 566 N N . GLU A 1 79 ? -27.677 5.096 12.388 1.00 54.81 79 GLU A N 1
ATOM 567 C CA . GLU A 1 79 ? -28.863 5.185 11.541 1.00 54.81 79 GLU A CA 1
ATOM 568 C C . GLU A 1 79 ? -29.624 6.457 11.943 1.00 54.81 79 GLU A C 1
ATOM 570 O O . GLU A 1 79 ? -29.992 6.620 13.110 1.00 54.81 79 GLU A O 1
ATOM 575 N N . LEU A 1 80 ? -29.764 7.407 11.012 1.00 56.22 80 LEU A N 1
ATOM 576 C CA . LEU A 1 80 ? -30.528 8.632 11.241 1.00 56.22 80 LEU A CA 1
ATOM 577 C C . LEU A 1 80 ? -31.933 8.224 11.711 1.00 56.22 80 LEU A C 1
ATOM 579 O O . LEU A 1 80 ? -32.608 7.503 10.971 1.00 56.22 80 LEU A O 1
ATOM 583 N N . PRO A 1 81 ? -32.387 8.641 12.908 1.00 59.97 81 PRO A N 1
ATOM 584 C CA . PRO A 1 81 ? -33.762 8.391 13.299 1.00 59.97 81 PRO A CA 1
ATOM 585 C C . PRO A 1 81 ? -34.673 9.133 12.315 1.00 59.97 81 PRO A C 1
ATOM 587 O O . PRO A 1 81 ? -34.487 10.331 12.089 1.00 59.97 81 PRO A O 1
ATOM 590 N N . MET A 1 82 ? -35.599 8.390 11.697 1.00 70.00 82 MET A N 1
ATOM 591 C CA . MET A 1 82 ? -36.715 8.963 10.935 1.00 70.00 82 MET A CA 1
ATOM 592 C C . MET A 1 82 ? -37.572 9.874 11.809 1.00 70.00 82 MET A C 1
ATOM 594 O O . MET A 1 82 ? -37.799 9.515 12.989 1.00 70.00 82 MET A O 1
#

Mean predicted aligned error: 10.1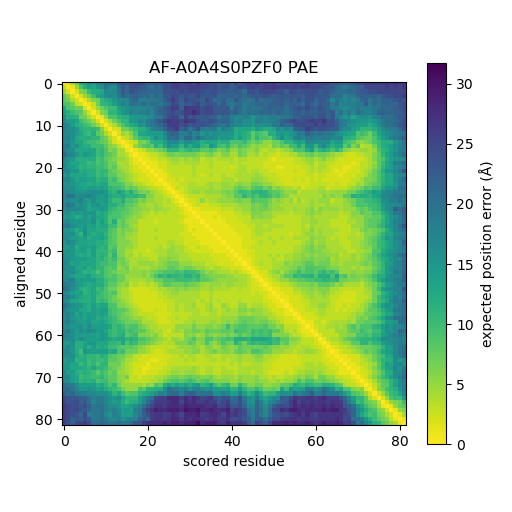9 Å

pLDDT: mean 72.93, std 15.47, range [31.61, 88.94]

Sequence (82 aa):
AAIANPLLDEASMIGARGVLVSISGGTDMTLFEVDEAATRIREEVDADADIIVGAIFDRALAGKFRVSVVATGLRQGPELPM